Protein AF-A0AAW3ME75-F1 (afdb_monomer_lite)

Structure (mmCIF, N/CA/C/O backbone):
data_AF-A0AAW3ME75-F1
#
_entry.id   AF-A0AAW3ME75-F1
#
loop_
_atom_site.group_PDB
_atom_site.id
_atom_site.type_symbol
_atom_site.label_atom_id
_atom_site.label_alt_id
_atom_site.label_comp_id
_atom_site.label_asym_id
_atom_site.label_entity_id
_atom_site.label_seq_id
_atom_site.pdbx_PDB_ins_code
_atom_site.Cartn_x
_atom_site.Cartn_y
_atom_site.Cartn_z
_atom_site.occupancy
_atom_site.B_iso_or_equiv
_atom_site.auth_seq_id
_atom_site.auth_comp_id
_atom_site.auth_asym_id
_atom_site.auth_atom_id
_atom_site.pdbx_PDB_model_num
ATOM 1 N N . MET A 1 1 ? 38.071 -4.409 -40.290 1.00 49.59 1 MET A N 1
ATOM 2 C CA . MET A 1 1 ? 36.680 -4.533 -39.788 1.00 49.59 1 MET A CA 1
ATOM 3 C C . MET A 1 1 ? 36.555 -4.983 -38.313 1.00 49.59 1 MET A C 1
ATOM 5 O O . MET A 1 1 ? 35.448 -5.250 -37.882 1.00 49.59 1 MET A O 1
ATOM 9 N N . LYS A 1 2 ? 37.626 -5.008 -37.488 1.00 55.06 2 LYS A N 1
ATOM 10 C CA . LYS A 1 2 ? 37.558 -5.472 -36.075 1.00 55.06 2 LYS A CA 1
ATOM 11 C C . LYS A 1 2 ? 37.210 -4.392 -35.025 1.00 55.06 2 LYS A C 1
ATOM 13 O O . LYS A 1 2 ? 36.684 -4.727 -33.975 1.00 55.06 2 LYS A O 1
ATOM 18 N N . LYS A 1 3 ? 37.474 -3.102 -35.294 1.00 56.31 3 LYS A N 1
ATOM 19 C CA . LYS A 1 3 ? 37.280 -2.005 -34.313 1.00 56.31 3 LYS A CA 1
ATOM 20 C C . LYS A 1 3 ? 35.823 -1.546 -34.152 1.00 56.31 3 LYS A C 1
ATOM 22 O O . LYS A 1 3 ? 35.434 -1.143 -33.064 1.00 56.31 3 LYS A O 1
ATOM 27 N N . VAL A 1 4 ? 35.017 -1.634 -35.213 1.00 59.78 4 VAL A N 1
ATOM 28 C CA . VAL A 1 4 ? 33.620 -1.155 -35.201 1.00 59.78 4 VAL A CA 1
ATOM 29 C C . VAL A 1 4 ? 32.730 -2.057 -34.339 1.00 59.78 4 VAL A C 1
ATOM 31 O O . VAL A 1 4 ? 31.949 -1.550 -33.544 1.00 59.78 4 VAL A O 1
ATOM 34 N N . GLY A 1 5 ? 32.913 -3.382 -34.407 1.00 59.59 5 GLY A N 1
ATOM 35 C CA . GLY A 1 5 ? 32.139 -4.331 -33.594 1.00 59.59 5 GLY A CA 1
ATOM 36 C C . GLY A 1 5 ? 32.388 -4.202 -32.087 1.00 59.59 5 GLY A C 1
ATOM 37 O O . GLY A 1 5 ? 31.454 -4.332 -31.304 1.00 59.59 5 GLY A O 1
ATOM 38 N N . MET A 1 6 ? 33.619 -3.876 -31.675 1.00 68.31 6 MET A N 1
ATOM 39 C CA . MET A 1 6 ? 33.962 -3.712 -30.257 1.00 68.31 6 MET A CA 1
ATOM 40 C C . MET A 1 6 ? 33.345 -2.441 -29.656 1.00 68.31 6 MET A C 1
ATOM 42 O O . MET A 1 6 ? 32.818 -2.486 -28.551 1.00 68.31 6 MET A O 1
ATOM 46 N N . ASN A 1 7 ? 33.326 -1.335 -30.407 1.00 69.25 7 ASN A N 1
ATOM 47 C CA . ASN A 1 7 ? 32.697 -0.090 -29.954 1.00 69.25 7 ASN A CA 1
ATOM 48 C C . ASN A 1 7 ? 31.171 -0.218 -29.828 1.00 69.25 7 ASN A C 1
ATOM 50 O O . ASN A 1 7 ? 30.593 0.332 -28.895 1.00 69.25 7 ASN A O 1
ATOM 54 N N . VAL A 1 8 ? 30.524 -0.970 -30.727 1.00 76.12 8 VAL A N 1
ATOM 55 C CA . VAL A 1 8 ? 29.081 -1.252 -30.638 1.00 76.12 8 VAL A CA 1
ATOM 56 C C . VAL A 1 8 ? 28.774 -2.110 -29.411 1.00 76.12 8 VAL A C 1
ATOM 58 O O . VAL A 1 8 ? 27.859 -1.782 -28.666 1.00 76.12 8 VAL A O 1
ATOM 61 N N . LEU A 1 9 ? 29.576 -3.147 -29.142 1.00 76.62 9 LEU A N 1
ATOM 62 C CA . LEU A 1 9 ? 29.381 -4.017 -27.977 1.00 76.62 9 LEU A CA 1
ATOM 63 C C . LEU A 1 9 ? 29.504 -3.246 -26.651 1.00 76.62 9 LEU A C 1
ATOM 65 O O . LEU A 1 9 ? 28.686 -3.418 -25.749 1.00 76.62 9 LEU A O 1
ATOM 69 N N . VAL A 1 10 ? 30.502 -2.362 -26.550 1.00 78.50 10 VAL A N 1
ATOM 70 C CA . VAL A 1 10 ? 30.704 -1.500 -25.374 1.00 78.50 10 VAL A CA 1
ATOM 71 C C . VAL A 1 10 ? 29.550 -0.507 -25.221 1.00 78.50 10 VAL A C 1
ATOM 73 O O . VAL A 1 10 ? 29.042 -0.336 -24.115 1.00 78.50 10 VAL A O 1
ATOM 76 N N . ALA A 1 11 ? 29.079 0.098 -26.315 1.00 78.38 11 ALA A N 1
ATOM 77 C CA . ALA A 1 11 ? 27.925 0.993 -26.277 1.00 78.38 11 ALA A CA 1
ATOM 78 C C . ALA A 1 11 ? 26.646 0.262 -25.827 1.00 78.38 11 ALA A C 1
ATOM 80 O O . ALA A 1 11 ? 25.910 0.787 -24.995 1.00 78.38 11 ALA A O 1
ATOM 81 N N . SER A 1 12 ? 26.409 -0.964 -26.305 1.00 78.31 12 SER A N 1
ATOM 82 C CA . SER A 1 12 ? 25.275 -1.795 -25.884 1.00 78.31 12 SER A CA 1
ATOM 83 C C . SER A 1 12 ? 25.351 -2.200 -24.410 1.00 78.31 12 SER A C 1
ATOM 85 O O . SER A 1 12 ? 24.328 -2.189 -23.734 1.00 78.31 12 SER A O 1
ATOM 87 N N . LEU A 1 13 ? 26.544 -2.509 -23.889 1.00 79.88 13 LEU A N 1
ATOM 88 C CA . LEU A 1 13 ? 26.748 -2.812 -22.466 1.00 79.88 13 LEU A CA 1
ATOM 89 C C . LEU A 1 13 ? 26.504 -1.589 -21.575 1.00 79.88 13 LEU A C 1
ATOM 91 O O . LEU A 1 13 ? 25.863 -1.714 -20.535 1.00 79.88 13 LEU A O 1
ATOM 95 N N . LEU A 1 14 ? 26.964 -0.406 -21.992 1.00 77.94 14 LEU A N 1
ATOM 96 C CA . LEU A 1 14 ? 26.719 0.840 -21.262 1.00 77.94 14 LEU A CA 1
ATOM 97 C C . LEU A 1 14 ? 25.239 1.239 -21.294 1.00 77.94 14 LEU A C 1
ATOM 99 O O . LEU A 1 14 ? 24.695 1.633 -20.266 1.00 77.94 14 LEU A O 1
ATOM 103 N N . LEU A 1 15 ? 24.568 1.086 -22.439 1.00 76.38 15 LEU A N 1
ATOM 104 C CA . LEU A 1 15 ? 23.125 1.314 -22.568 1.00 76.38 15 LEU A CA 1
ATOM 105 C C . LEU A 1 15 ? 22.316 0.305 -21.745 1.00 76.38 15 LEU A C 1
ATOM 107 O O . LEU A 1 15 ? 21.396 0.702 -21.038 1.00 76.38 15 LEU A O 1
ATOM 111 N N . GLY A 1 16 ? 22.682 -0.978 -21.779 1.00 71.31 16 GLY A N 1
ATOM 112 C CA . GLY A 1 16 ? 22.050 -2.017 -20.966 1.00 71.31 16 GLY A CA 1
ATOM 113 C C . GLY A 1 16 ? 22.227 -1.770 -19.467 1.00 71.31 16 GLY A C 1
ATOM 114 O O . GLY A 1 16 ? 21.257 -1.839 -18.717 1.00 71.31 16 GLY A O 1
ATOM 115 N N . GLY A 1 17 ? 23.438 -1.402 -19.035 1.00 68.19 17 GLY A N 1
ATOM 116 C CA . GLY A 1 17 ? 23.725 -1.039 -17.647 1.00 68.19 17 GLY A CA 1
ATOM 117 C C . GLY A 1 17 ? 22.978 0.216 -17.189 1.00 68.19 17 GLY A C 1
ATOM 118 O O . GLY A 1 17 ? 22.467 0.246 -16.073 1.00 68.19 17 GLY A O 1
ATOM 119 N N . LEU A 1 18 ? 22.849 1.226 -18.055 1.00 68.75 18 LEU A N 1
ATOM 120 C CA . LEU A 1 18 ? 22.084 2.440 -17.764 1.00 68.75 18 LEU A CA 1
ATOM 121 C C . LEU A 1 18 ? 20.581 2.152 -17.639 1.00 68.75 18 LEU A C 1
ATOM 123 O O . LEU A 1 18 ? 19.947 2.640 -16.709 1.00 68.75 18 LEU A O 1
ATOM 127 N N . LEU A 1 19 ? 20.014 1.339 -18.536 1.00 62.38 19 LEU A N 1
ATOM 128 C CA . LEU A 1 19 ? 18.605 0.938 -18.474 1.00 62.38 19 LEU A CA 1
ATOM 129 C C . LEU A 1 19 ? 18.311 0.101 -17.222 1.00 62.38 19 LEU A C 1
ATOM 131 O O . LEU A 1 19 ? 17.320 0.354 -16.542 1.00 62.38 19 LEU A O 1
ATOM 135 N N . PHE A 1 20 ? 19.208 -0.822 -16.864 1.00 60.72 20 PHE A N 1
ATOM 136 C CA . PHE A 1 20 ? 19.094 -1.608 -15.633 1.00 60.72 20 PHE A CA 1
ATOM 137 C C . PHE A 1 20 ? 19.212 -0.726 -14.380 1.00 60.72 20 PHE A C 1
ATOM 139 O O . PHE A 1 20 ? 18.463 -0.894 -13.423 1.00 60.72 20 PHE A O 1
ATOM 146 N N . TYR A 1 21 ? 20.106 0.267 -14.391 1.00 60.59 21 TYR A N 1
ATOM 147 C C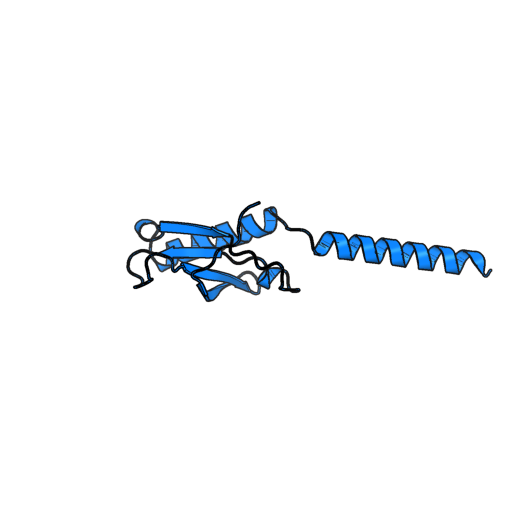A . TYR A 1 21 ? 20.256 1.224 -13.291 1.00 60.59 21 TYR A CA 1
ATOM 148 C C . TYR A 1 21 ? 19.017 2.117 -13.105 1.00 60.59 21 TYR A C 1
ATOM 150 O O . TYR A 1 21 ? 18.659 2.451 -11.974 1.00 60.59 21 TYR A O 1
ATOM 158 N N . LEU A 1 22 ? 18.347 2.497 -14.195 1.00 57.72 22 LEU A N 1
ATOM 159 C CA . LEU A 1 22 ? 17.126 3.304 -14.139 1.00 57.72 22 LEU A CA 1
ATOM 160 C C . LEU A 1 22 ? 15.916 2.510 -13.621 1.00 57.72 22 LEU A C 1
ATOM 162 O O . LEU A 1 22 ? 15.102 3.084 -12.903 1.00 57.72 22 LEU A O 1
ATOM 166 N N . ASP A 1 23 ? 15.826 1.208 -13.904 1.00 56.69 23 ASP A N 1
ATOM 167 C CA . ASP A 1 23 ? 14.711 0.350 -13.461 1.00 56.69 23 ASP A CA 1
ATOM 168 C C . ASP A 1 23 ? 14.716 0.070 -11.940 1.00 56.69 23 ASP A C 1
ATOM 170 O O . ASP A 1 23 ? 13.684 -0.176 -11.307 1.00 56.69 23 ASP A O 1
ATOM 174 N N . VAL A 1 24 ? 15.885 0.167 -11.300 1.00 63.34 24 VAL A N 1
ATOM 175 C CA . VAL A 1 24 ? 16.035 -0.065 -9.852 1.00 63.34 24 VAL A CA 1
ATOM 176 C C . VAL A 1 24 ? 15.685 1.178 -9.024 1.00 63.34 24 VAL A C 1
ATOM 178 O O . VAL A 1 24 ? 15.461 1.064 -7.818 1.00 63.34 24 VAL A O 1
ATOM 181 N N . ARG A 1 25 ? 15.562 2.364 -9.635 1.00 74.69 25 ARG A N 1
ATOM 182 C CA . ARG A 1 25 ? 15.215 3.575 -8.881 1.00 74.69 25 ARG A CA 1
ATOM 183 C C . ARG A 1 25 ? 13.794 3.522 -8.325 1.00 74.69 25 ARG A C 1
ATOM 185 O O . ARG A 1 25 ? 12.875 2.969 -8.927 1.00 74.69 25 ARG A O 1
ATOM 192 N N . TYR A 1 26 ? 13.648 4.123 -7.150 1.00 82.94 26 TYR A N 1
ATOM 193 C CA . TYR A 1 26 ? 12.354 4.394 -6.549 1.00 82.94 26 TYR A CA 1
ATOM 194 C C . TYR A 1 26 ? 11.534 5.306 -7.476 1.00 82.94 26 TYR A C 1
ATOM 196 O O . TYR A 1 26 ? 12.018 6.335 -7.949 1.00 82.94 26 TYR A O 1
ATOM 204 N N . ASP A 1 27 ? 10.309 4.886 -7.760 1.00 90.31 27 ASP A N 1
ATOM 205 C CA . ASP A 1 27 ? 9.366 5.475 -8.699 1.00 90.31 27 ASP A CA 1
ATOM 206 C C . ASP A 1 27 ? 8.182 6.023 -7.902 1.00 90.31 27 ASP A C 1
ATOM 208 O O . ASP A 1 27 ? 7.215 5.321 -7.599 1.00 90.31 27 ASP A O 1
ATOM 212 N N . GLU A 1 28 ? 8.279 7.304 -7.555 1.00 90.25 28 GLU A N 1
ATOM 213 C CA . GLU A 1 28 ? 7.253 8.036 -6.807 1.00 90.25 28 GLU A CA 1
ATOM 214 C C . GLU A 1 28 ? 5.882 7.991 -7.480 1.00 90.25 28 GLU A C 1
ATOM 216 O O . GLU A 1 28 ? 4.861 7.913 -6.798 1.00 90.25 28 GLU A O 1
ATOM 221 N N . ARG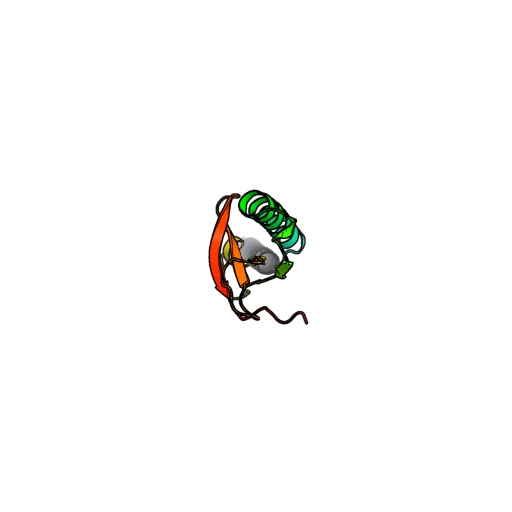 A 1 29 ? 5.838 8.020 -8.819 1.00 91.50 29 ARG A N 1
ATOM 222 C CA . ARG A 1 29 ? 4.570 8.005 -9.560 1.00 91.50 29 ARG A CA 1
ATOM 223 C C . ARG A 1 29 ? 3.894 6.653 -9.430 1.00 91.50 29 ARG A C 1
ATOM 225 O O . ARG A 1 29 ? 2.676 6.587 -9.276 1.00 91.50 29 ARG A O 1
ATOM 232 N N . PHE A 1 30 ? 4.679 5.582 -9.481 1.00 92.94 30 PHE A N 1
ATOM 233 C CA . PHE A 1 30 ? 4.151 4.245 -9.274 1.00 92.94 30 PHE A CA 1
ATOM 234 C C . PHE A 1 30 ? 3.715 4.028 -7.820 1.00 92.94 30 PHE A C 1
ATOM 236 O O . PHE A 1 30 ? 2.634 3.485 -7.610 1.00 92.94 30 PHE A O 1
ATOM 243 N N . GLU A 1 31 ? 4.460 4.520 -6.820 1.00 94.19 31 GLU A N 1
ATOM 244 C CA . GLU A 1 31 ? 3.991 4.474 -5.424 1.00 94.19 31 GLU A CA 1
ATOM 245 C C . GLU A 1 31 ? 2.656 5.208 -5.255 1.00 94.19 31 GLU A C 1
ATOM 247 O O . GLU A 1 31 ? 1.722 4.652 -4.678 1.00 94.19 31 GLU A O 1
ATOM 252 N N . GLN A 1 32 ? 2.535 6.425 -5.792 1.00 95.12 32 GLN A N 1
ATOM 253 C CA . GLN A 1 32 ? 1.286 7.190 -5.748 1.00 95.12 32 GLN A CA 1
ATOM 254 C C . GLN A 1 32 ? 0.138 6.423 -6.407 1.00 95.12 32 GLN A C 1
ATOM 256 O O . GLN A 1 32 ? -0.946 6.330 -5.835 1.00 95.12 32 GLN A O 1
ATOM 261 N N . HIS A 1 33 ? 0.386 5.811 -7.566 1.00 96.00 33 HIS A N 1
ATOM 262 C CA . HIS A 1 33 ? -0.603 4.987 -8.252 1.00 96.00 33 HIS A CA 1
ATOM 263 C C . HIS A 1 33 ? -1.080 3.804 -7.392 1.00 96.00 33 HIS A C 1
ATOM 265 O O . HIS A 1 33 ? -2.288 3.597 -7.240 1.00 96.00 33 HIS A O 1
ATOM 271 N N . VAL A 1 34 ? -0.148 3.053 -6.794 1.00 96.50 34 VAL A N 1
ATOM 272 C CA . VAL A 1 34 ? -0.465 1.949 -5.873 1.00 96.50 34 VAL A CA 1
ATOM 273 C C . VAL A 1 34 ? -1.246 2.478 -4.669 1.00 96.50 34 VAL A C 1
ATOM 275 O O . VAL A 1 34 ? -2.276 1.906 -4.318 1.00 96.50 34 VAL A O 1
ATOM 278 N N . SER A 1 35 ? -0.808 3.589 -4.071 1.00 96.56 35 SER A N 1
ATOM 279 C CA . SER A 1 35 ? -1.456 4.211 -2.913 1.00 96.56 35 SER A CA 1
ATOM 280 C C . SER A 1 35 ? -2.905 4.591 -3.204 1.00 96.56 35 SER A C 1
ATOM 282 O O . SER A 1 35 ? -3.786 4.185 -2.454 1.00 96.56 35 SER A O 1
ATOM 284 N N . THR A 1 36 ? -3.183 5.282 -4.314 1.00 96.75 36 THR A N 1
ATOM 285 C CA . THR A 1 36 ? -4.551 5.673 -4.699 1.00 96.75 36 THR A CA 1
ATOM 286 C C . THR A 1 36 ? -5.449 4.461 -4.941 1.00 96.75 36 THR A C 1
ATOM 288 O O . THR A 1 36 ? -6.616 4.451 -4.538 1.00 96.75 36 THR A O 1
ATOM 291 N N . LYS A 1 37 ? -4.925 3.406 -5.579 1.00 97.69 37 LYS A N 1
ATOM 292 C CA . LYS A 1 37 ? -5.692 2.172 -5.792 1.00 97.69 37 LYS A CA 1
ATOM 293 C C . LYS A 1 37 ? -5.996 1.447 -4.489 1.00 97.69 37 LYS A C 1
ATOM 295 O O . LYS A 1 37 ? -7.125 0.992 -4.302 1.00 97.69 37 LYS A O 1
ATOM 300 N N . VAL A 1 38 ? -5.009 1.342 -3.602 1.00 97.44 38 VAL A N 1
ATOM 301 C CA . VAL A 1 38 ? -5.179 0.727 -2.284 1.00 97.44 38 VAL A CA 1
ATOM 302 C C . VAL A 1 38 ? -6.184 1.520 -1.462 1.00 97.44 38 VAL A C 1
ATOM 304 O O . VAL A 1 38 ? -7.114 0.909 -0.952 1.00 97.44 38 VAL A O 1
ATOM 307 N N . GLU A 1 39 ? -6.053 2.845 -1.395 1.00 96.94 39 GLU A N 1
ATOM 308 C CA . GLU A 1 39 ? -6.989 3.752 -0.719 1.00 96.94 39 GLU A CA 1
ATOM 309 C C . GLU A 1 39 ? -8.426 3.521 -1.195 1.00 96.94 39 GLU A C 1
ATOM 311 O O . GLU A 1 39 ? -9.276 3.104 -0.410 1.00 96.94 39 GLU A O 1
ATOM 316 N N . THR A 1 40 ? -8.663 3.636 -2.505 1.00 97.06 40 THR A N 1
ATOM 317 C CA . THR A 1 40 ? -9.983 3.397 -3.110 1.00 97.06 40 THR A CA 1
ATOM 318 C C . THR A 1 40 ? -10.533 2.013 -2.748 1.00 97.06 40 THR A C 1
ATOM 320 O O . THR A 1 40 ? -11.719 1.851 -2.446 1.00 97.06 40 THR A O 1
ATOM 323 N N . TYR A 1 41 ? -9.680 0.984 -2.772 1.00 97.12 41 TYR A N 1
ATOM 324 C CA . TYR A 1 41 ? -10.069 -0.380 -2.427 1.00 97.12 41 TYR A CA 1
ATOM 325 C C . TYR A 1 41 ? -10.455 -0.520 -0.948 1.00 97.12 41 TYR A C 1
ATOM 327 O O . TYR A 1 41 ? -11.504 -1.097 -0.648 1.00 97.12 41 TYR A O 1
ATOM 335 N N . VAL A 1 42 ? -9.643 -0.003 -0.020 1.00 96.12 42 VAL A N 1
ATOM 336 C CA . VAL A 1 42 ? -9.896 -0.144 1.423 1.00 96.12 42 VAL A CA 1
ATOM 337 C C . VAL A 1 42 ? -11.073 0.710 1.878 1.00 96.12 42 VAL A C 1
ATOM 339 O O . VAL A 1 42 ? -11.861 0.252 2.705 1.00 96.12 42 VAL A O 1
ATOM 342 N N . GLU A 1 43 ? -11.265 1.892 1.296 1.00 96.19 43 GLU A N 1
ATOM 343 C CA . GLU A 1 43 ? -12.445 2.719 1.541 1.00 96.19 43 GLU A CA 1
ATOM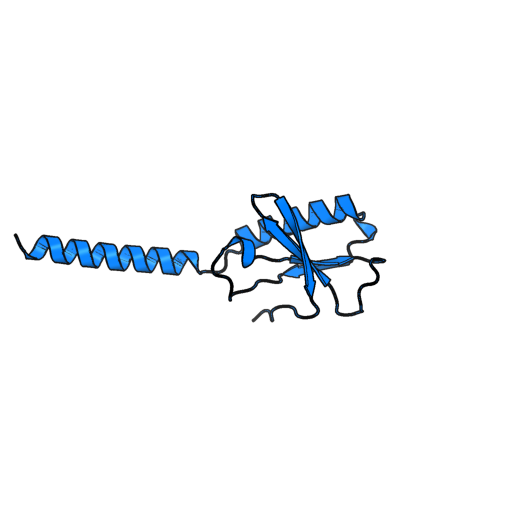 344 C C . GLU A 1 43 ? -13.717 2.023 1.062 1.00 96.19 43 GLU A C 1
ATOM 346 O O . GLU A 1 43 ? -14.711 1.987 1.786 1.00 96.19 43 GLU A O 1
ATOM 351 N N . LYS A 1 44 ? -13.679 1.388 -0.116 1.00 96.50 44 LYS A N 1
ATOM 352 C CA . LYS A 1 44 ? -14.805 0.593 -0.618 1.00 96.50 44 LYS A CA 1
ATOM 353 C C . LYS A 1 44 ? -15.075 -0.645 0.244 1.00 96.50 44 LYS A C 1
ATOM 355 O O . LYS A 1 44 ? -16.233 -1.005 0.437 1.00 96.50 44 LYS A O 1
ATOM 360 N N . LYS A 1 45 ? -14.027 -1.312 0.743 1.00 95.31 45 LYS A N 1
ATOM 361 C CA . LYS A 1 45 ? -14.132 -2.556 1.528 1.00 95.31 45 LYS A CA 1
ATOM 362 C C . LYS A 1 45 ? -14.592 -2.314 2.967 1.00 95.31 45 LYS A C 1
ATOM 364 O O . LYS A 1 45 ? -15.412 -3.073 3.476 1.00 95.31 45 LYS A O 1
ATOM 369 N N . TYR A 1 46 ? -14.060 -1.289 3.628 1.00 93.50 46 TYR A N 1
ATOM 370 C CA . TYR A 1 46 ? -14.252 -1.057 5.065 1.00 93.50 46 TYR A CA 1
ATOM 371 C C . TYR A 1 46 ? -15.062 0.204 5.389 1.00 93.50 46 TYR A C 1
ATOM 373 O O . TYR A 1 46 ? -15.556 0.337 6.510 1.00 93.50 46 TYR A O 1
ATOM 381 N N . GLY A 1 47 ? -15.220 1.113 4.429 1.00 92.44 47 GLY A N 1
ATOM 382 C CA . GLY A 1 47 ? -15.778 2.446 4.623 1.00 92.44 47 GLY A CA 1
ATOM 383 C C . GLY A 1 47 ? -14.693 3.474 4.979 1.00 92.44 47 GLY A C 1
ATOM 384 O O . GLY A 1 47 ? -13.817 3.177 5.800 1.00 92.44 47 GLY A O 1
ATOM 385 N N . PRO A 1 48 ? -14.763 4.704 4.439 1.00 89.25 48 PRO A N 1
ATOM 386 C CA . PRO A 1 48 ? -13.716 5.718 4.605 1.00 89.25 48 PRO A CA 1
ATOM 387 C C . PRO A 1 48 ? -13.481 6.092 6.074 1.00 89.25 48 PRO A C 1
ATOM 389 O O . PRO A 1 48 ? -12.346 6.218 6.516 1.00 89.25 48 PRO A O 1
ATOM 392 N N . ALA A 1 49 ? -14.540 6.130 6.892 1.00 86.44 49 ALA A N 1
ATOM 393 C CA . ALA A 1 49 ? -14.444 6.429 8.325 1.00 86.44 49 ALA A CA 1
ATOM 394 C C . ALA A 1 49 ? -13.634 5.397 9.140 1.00 86.44 49 ALA A C 1
ATOM 396 O O . ALA A 1 49 ? -13.311 5.644 10.307 1.00 86.44 49 ALA A O 1
ATOM 397 N N . ARG A 1 50 ? -13.348 4.217 8.570 1.00 90.31 50 ARG A N 1
ATOM 398 C CA . ARG A 1 50 ? -12.556 3.170 9.227 1.00 90.31 50 ARG A CA 1
ATOM 399 C C . ARG A 1 50 ? -11.088 3.192 8.829 1.00 90.31 50 ARG A C 1
ATOM 401 O O . ARG A 1 50 ? -10.289 2.605 9.555 1.00 90.31 50 ARG A O 1
ATOM 408 N N . VAL A 1 51 ? -10.722 3.847 7.734 1.00 91.56 51 VAL A N 1
ATOM 409 C CA . VAL A 1 51 ? -9.327 3.969 7.305 1.00 91.56 51 VAL A CA 1
ATOM 410 C C . VAL A 1 51 ? -8.661 5.043 8.168 1.00 91.56 51 VAL A C 1
ATOM 412 O O . VAL A 1 51 ? -9.099 6.186 8.206 1.00 91.56 51 VAL A O 1
ATOM 415 N N . VAL A 1 52 ? -7.651 4.654 8.945 1.00 91.56 52 VAL A N 1
ATOM 416 C CA . VAL A 1 52 ? -6.981 5.534 9.919 1.00 91.56 52 VAL A CA 1
ATOM 417 C C . VAL A 1 52 ? -5.734 6.166 9.318 1.00 91.56 52 VAL A C 1
ATOM 419 O O . VAL A 1 52 ? -5.493 7.352 9.520 1.00 91.56 52 VAL A O 1
ATOM 422 N N . SER A 1 53 ? -4.924 5.375 8.615 1.00 92.50 53 SER A N 1
ATOM 423 C CA . SER A 1 53 ? -3.729 5.868 7.936 1.00 92.50 53 SER A CA 1
ATOM 424 C C . SER A 1 53 ? -3.279 4.923 6.827 1.00 92.50 53 SER A C 1
ATOM 426 O O . SER A 1 53 ? -3.551 3.720 6.870 1.00 92.50 53 SER A O 1
ATOM 428 N N . LEU A 1 54 ? -2.571 5.490 5.849 1.00 94.50 54 LEU A N 1
ATOM 429 C CA . LEU A 1 54 ? -1.838 4.775 4.813 1.00 94.50 54 LEU A CA 1
ATOM 430 C C . LEU A 1 54 ? -0.368 5.197 4.879 1.00 94.50 54 LEU A C 1
ATOM 432 O O . LEU A 1 54 ? -0.059 6.382 5.011 1.00 94.50 54 LEU A O 1
ATOM 436 N N . HIS A 1 55 ? 0.537 4.232 4.779 1.00 95.25 55 HIS A N 1
ATOM 437 C CA . HIS A 1 55 ? 1.976 4.455 4.766 1.00 95.25 55 HIS A CA 1
ATOM 438 C C . HIS A 1 55 ? 2.630 3.638 3.658 1.00 95.25 55 HIS A C 1
ATOM 440 O O . HIS A 1 55 ? 2.196 2.525 3.359 1.00 95.25 55 HIS A O 1
ATOM 446 N N . SER A 1 56 ? 3.713 4.165 3.087 1.00 93.75 56 SER A N 1
ATOM 447 C CA . SER A 1 56 ? 4.586 3.355 2.239 1.00 93.75 56 SER A CA 1
ATOM 448 C C . SER A 1 56 ? 5.166 2.208 3.058 1.00 93.75 56 SER A C 1
ATOM 450 O O . SER A 1 56 ? 5.637 2.402 4.180 1.00 93.75 56 SER A O 1
ATOM 452 N N . ALA A 1 57 ? 5.129 1.018 2.478 1.00 95.00 57 ALA A N 1
ATOM 453 C CA . ALA A 1 57 ? 5.824 -0.168 2.949 1.00 95.00 57 ALA A CA 1
ATOM 454 C C . ALA A 1 57 ? 6.771 -0.683 1.854 1.00 95.00 57 ALA A C 1
ATOM 456 O O . ALA A 1 57 ? 6.870 -1.890 1.628 1.00 95.00 57 ALA A O 1
ATOM 457 N N . TYR A 1 58 ? 7.428 0.253 1.155 1.00 92.56 58 TYR A N 1
ATOM 458 C CA . TYR A 1 58 ? 8.399 -0.038 0.108 1.00 92.56 58 TYR A CA 1
ATOM 459 C C . TYR A 1 58 ? 9.474 -1.029 0.585 1.00 92.56 58 TYR A C 1
ATOM 461 O O . TYR A 1 58 ? 10.089 -0.843 1.636 1.00 92.56 58 TYR A O 1
ATOM 469 N N . ASP A 1 59 ? 9.684 -2.084 -0.199 1.00 91.31 59 ASP A N 1
ATOM 470 C CA . ASP A 1 59 ? 10.605 -3.189 0.077 1.00 91.31 59 ASP A CA 1
ATOM 471 C C . ASP A 1 59 ? 11.683 -3.229 -1.012 1.00 91.31 59 ASP A C 1
ATOM 473 O O . ASP A 1 59 ? 11.500 -3.844 -2.061 1.00 91.31 59 ASP A O 1
ATOM 477 N N . ASP A 1 60 ? 12.807 -2.552 -0.769 1.00 88.06 60 ASP A N 1
ATOM 478 C CA . ASP A 1 60 ? 13.927 -2.409 -1.709 1.00 88.06 60 ASP A CA 1
ATOM 479 C C . ASP A 1 60 ? 14.643 -3.730 -2.039 1.00 88.06 60 ASP A C 1
ATOM 481 O O . ASP A 1 60 ? 15.402 -3.799 -3.006 1.00 88.06 60 ASP A O 1
ATOM 485 N N . LYS A 1 61 ? 14.373 -4.793 -1.273 1.00 88.50 61 LYS A N 1
ATOM 486 C CA . LYS A 1 61 ? 14.969 -6.122 -1.454 1.00 88.50 61 LYS A CA 1
ATOM 487 C C . LYS A 1 61 ? 14.274 -6.954 -2.528 1.00 88.50 61 LYS A C 1
ATOM 489 O O . LYS A 1 61 ? 14.808 -7.991 -2.922 1.00 88.50 61 LYS A O 1
ATOM 494 N N . GLN A 1 62 ? 13.084 -6.556 -2.983 1.00 88.69 62 GLN A N 1
ATOM 495 C CA . GLN A 1 62 ? 12.365 -7.272 -4.039 1.00 88.69 62 GLN A CA 1
ATOM 496 C C . GLN A 1 62 ? 12.883 -6.855 -5.417 1.00 88.69 62 GLN A C 1
ATOM 498 O O . GLN A 1 62 ? 13.026 -5.672 -5.707 1.00 88.69 62 GLN A O 1
ATOM 503 N N . SER A 1 63 ? 13.122 -7.826 -6.300 1.00 84.88 63 SER A N 1
ATOM 504 C CA . SER A 1 63 ? 13.485 -7.546 -7.696 1.00 84.88 63 SER A CA 1
ATOM 505 C C . SER A 1 63 ? 12.286 -7.065 -8.515 1.00 84.88 63 SER A C 1
ATOM 507 O O . SER A 1 63 ? 12.390 -6.144 -9.321 1.00 84.88 63 SER A O 1
ATOM 509 N N . ASP A 1 64 ? 11.131 -7.682 -8.286 1.00 89.62 64 ASP A N 1
ATOM 510 C CA . ASP A 1 64 ? 9.882 -7.376 -8.971 1.00 89.62 64 ASP A CA 1
ATOM 511 C C . ASP A 1 64 ? 9.324 -6.023 -8.513 1.00 89.62 64 ASP A C 1
ATOM 513 O O . ASP A 1 64 ? 9.128 -5.792 -7.316 1.00 89.62 64 ASP A O 1
ATOM 517 N N . LYS A 1 65 ? 9.049 -5.135 -9.477 1.00 89.31 65 LYS A N 1
ATOM 518 C CA . LYS A 1 65 ? 8.520 -3.794 -9.214 1.00 89.31 65 LYS A CA 1
ATOM 519 C C . LYS A 1 65 ? 7.237 -3.857 -8.384 1.00 89.31 65 LYS A C 1
ATOM 521 O O . LYS A 1 65 ? 7.198 -3.251 -7.324 1.00 89.31 65 LYS A O 1
ATOM 526 N N . GLU A 1 66 ? 6.225 -4.622 -8.776 1.00 92.00 66 GLU A N 1
ATOM 527 C CA . GLU A 1 66 ? 4.957 -4.703 -8.035 1.00 92.00 66 GLU A CA 1
ATOM 528 C C . GLU A 1 66 ? 5.128 -5.256 -6.613 1.00 92.00 66 GLU A C 1
ATOM 530 O O . GLU A 1 66 ? 4.381 -4.891 -5.704 1.00 92.00 66 GLU A O 1
ATOM 535 N N . LYS A 1 67 ? 6.127 -6.117 -6.387 1.00 93.12 67 LYS A N 1
ATOM 536 C CA . LYS A 1 67 ? 6.453 -6.605 -5.038 1.00 93.12 67 LYS A CA 1
ATOM 537 C C . LYS A 1 67 ? 7.181 -5.570 -4.183 1.00 93.12 67 LYS A C 1
ATOM 539 O O . LYS A 1 67 ? 7.045 -5.645 -2.963 1.00 93.12 67 LYS A O 1
ATOM 544 N N . ARG A 1 68 ? 7.922 -4.628 -4.779 1.00 93.12 68 ARG A N 1
ATOM 545 C CA . ARG A 1 68 ? 8.592 -3.537 -4.050 1.00 93.12 68 ARG A CA 1
A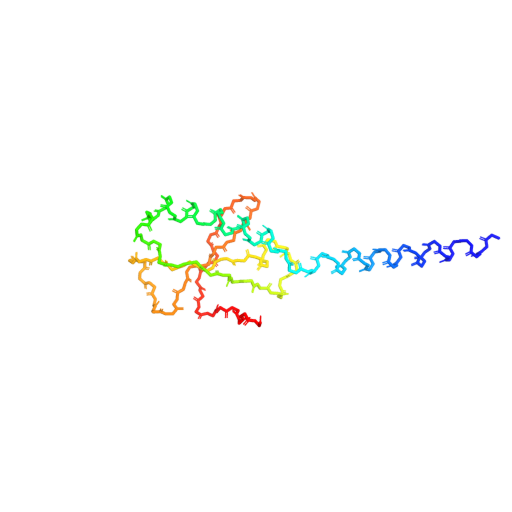TOM 546 C C . ARG A 1 68 ? 7.590 -2.549 -3.461 1.00 93.12 68 ARG A C 1
ATOM 548 O O . ARG A 1 68 ? 7.715 -2.187 -2.297 1.00 93.12 68 ARG A O 1
ATOM 555 N N . TYR A 1 69 ? 6.592 -2.120 -4.233 1.00 94.75 69 TYR A N 1
ATOM 556 C CA . TYR A 1 69 ? 5.660 -1.063 -3.817 1.00 94.75 69 TYR A CA 1
ATOM 557 C C . TYR A 1 69 ? 4.461 -1.640 -3.066 1.00 94.75 69 TYR A C 1
ATOM 559 O O . TYR A 1 69 ? 3.439 -1.995 -3.655 1.00 94.75 69 TYR A O 1
ATOM 567 N N . LYS A 1 70 ? 4.595 -1.720 -1.742 1.00 96.25 70 LYS A N 1
ATOM 568 C CA . LYS A 1 70 ? 3.516 -2.109 -0.828 1.00 96.25 70 LYS A CA 1
ATOM 569 C C . LYS A 1 70 ? 3.023 -0.891 -0.055 1.00 96.25 70 LYS A C 1
ATOM 571 O O . LYS A 1 70 ? 3.783 0.040 0.203 1.00 96.25 70 LYS A O 1
ATOM 576 N N . ILE A 1 71 ? 1.767 -0.934 0.364 1.00 97.50 71 ILE A N 1
ATOM 577 C CA . ILE A 1 71 ? 1.118 0.092 1.176 1.00 97.50 71 ILE A CA 1
ATOM 578 C C . ILE A 1 71 ? 0.627 -0.562 2.462 1.00 97.50 71 ILE A C 1
ATOM 580 O O . ILE A 1 71 ? -0.131 -1.532 2.433 1.00 97.50 71 ILE A O 1
ATOM 584 N N . ALA A 1 72 ? 1.078 -0.032 3.592 1.00 97.12 72 ALA A N 1
ATOM 585 C CA . ALA A 1 72 ? 0.611 -0.398 4.916 1.00 97.12 72 ALA A CA 1
ATOM 586 C C . ALA A 1 72 ? -0.609 0.452 5.278 1.00 97.12 72 ALA A C 1
ATOM 588 O O . ALA A 1 72 ? -0.542 1.679 5.288 1.00 97.12 72 ALA A O 1
ATOM 589 N N . VAL A 1 73 ? -1.724 -0.198 5.592 1.00 96.81 73 VAL A N 1
ATOM 590 C CA . VAL A 1 73 ? -3.001 0.446 5.893 1.00 96.81 73 VAL A CA 1
ATOM 591 C C . VAL A 1 73 ? -3.429 0.094 7.304 1.00 96.81 73 VAL A C 1
ATOM 593 O O . VAL A 1 73 ? -3.481 -1.074 7.692 1.00 96.81 73 VAL A O 1
ATOM 596 N N . LYS A 1 74 ? -3.798 1.115 8.072 1.00 95.44 74 LYS A N 1
ATOM 597 C CA . LYS A 1 74 ? -4.400 0.936 9.387 1.00 95.44 74 LYS A CA 1
ATOM 598 C C . LYS A 1 74 ? -5.905 1.100 9.302 1.00 95.44 74 LYS A C 1
ATOM 600 O O . LYS A 1 74 ? -6.390 2.156 8.903 1.00 95.44 74 LYS A O 1
ATOM 605 N N . VAL A 1 75 ? -6.643 0.077 9.724 1.00 93.75 75 VAL A N 1
ATOM 606 C CA . VAL A 1 75 ? -8.110 0.075 9.700 1.00 93.75 75 VAL A CA 1
ATOM 607 C C . VAL A 1 75 ? -8.662 -0.126 11.108 1.00 93.75 75 VAL A C 1
ATOM 609 O O . VAL A 1 75 ? -8.309 -1.071 11.817 1.00 93.75 75 VAL A O 1
ATOM 612 N N . ARG A 1 76 ? -9.558 0.766 11.530 1.00 91.19 76 ARG A N 1
ATOM 613 C CA . ARG A 1 76 ? -10.239 0.693 12.824 1.00 91.19 76 ARG A CA 1
ATOM 614 C C . ARG A 1 76 ? -11.185 -0.509 12.859 1.00 91.19 76 ARG A C 1
ATOM 616 O O . ARG A 1 76 ? -11.994 -0.699 11.954 1.00 91.19 76 ARG A O 1
ATOM 623 N N . GLY A 1 77 ? -11.130 -1.279 13.946 1.00 87.31 77 GLY A N 1
ATOM 624 C CA . GLY A 1 77 ? -12.035 -2.412 14.171 1.00 87.31 77 GLY A CA 1
ATOM 625 C C . GLY A 1 77 ? -11.641 -3.704 13.447 1.00 87.31 77 GLY A C 1
ATOM 626 O O . GLY A 1 77 ? -12.458 -4.612 13.372 1.00 87.31 77 GLY A O 1
ATOM 627 N N . GLN A 1 78 ? -10.413 -3.803 12.923 1.00 88.62 78 GLN A N 1
ATOM 628 C CA . GLN A 1 78 ? -9.863 -5.042 12.344 1.00 88.62 78 GLN A CA 1
ATOM 629 C C . GLN A 1 78 ? -9.078 -5.905 13.350 1.00 88.62 78 GLN A C 1
ATOM 631 O O . GLN A 1 78 ? -8.447 -6.872 12.953 1.00 88.62 78 GLN A O 1
ATOM 636 N N . GLY A 1 79 ? -9.091 -5.570 14.646 1.00 87.44 79 GLY A N 1
ATOM 637 C CA . GLY A 1 79 ? -8.366 -6.343 15.666 1.00 87.44 79 GLY A CA 1
ATOM 638 C C . GLY A 1 79 ? -6.836 -6.237 15.592 1.00 87.44 79 GLY A C 1
ATOM 639 O O . GLY A 1 79 ? -6.153 -6.988 16.276 1.00 87.44 79 GLY A O 1
ATOM 640 N N . LEU A 1 80 ? -6.311 -5.302 14.794 1.00 88.06 80 LEU A N 1
ATOM 641 C CA . LEU A 1 80 ? -4.878 -5.029 14.672 1.00 88.06 80 LEU A CA 1
ATOM 642 C C . LEU A 1 80 ? -4.311 -4.476 15.983 1.00 88.06 80 LEU A C 1
ATOM 644 O O . LEU A 1 80 ? -4.947 -3.647 16.648 1.00 88.06 80 LEU A O 1
ATOM 648 N N . GLN A 1 81 ? -3.086 -4.878 16.320 1.00 89.50 81 GLN A N 1
ATOM 649 C CA . GLN A 1 81 ? -2.355 -4.278 17.438 1.00 89.50 81 GLN A CA 1
ATOM 650 C C . GLN A 1 81 ? -2.017 -2.800 17.167 1.00 89.50 81 GLN A C 1
ATOM 652 O O . GLN A 1 81 ? -2.094 -2.306 16.040 1.00 89.50 81 GLN A O 1
ATOM 657 N N . LYS A 1 82 ? -1.616 -2.055 18.210 1.00 84.06 82 LYS A N 1
ATOM 658 C CA . LYS A 1 82 ? -1.373 -0.602 18.114 1.00 84.06 82 LYS A CA 1
ATOM 659 C C . LYS A 1 82 ? -0.362 -0.229 17.022 1.00 84.06 82 LYS A C 1
ATOM 661 O O . LYS A 1 82 ? -0.510 0.842 16.442 1.00 84.06 82 LYS A O 1
ATOM 666 N N . GLU A 1 83 ? 0.613 -1.077 16.728 1.00 88.19 83 GLU A N 1
ATOM 667 C CA . GLU A 1 83 ? 1.659 -0.823 15.726 1.00 88.19 83 GLU A CA 1
ATOM 668 C C . GLU A 1 83 ? 1.510 -1.685 14.470 1.00 88.19 83 GLU A C 1
ATOM 670 O O . GLU A 1 83 ? 2.387 -1.678 13.617 1.00 88.19 83 GLU A O 1
ATOM 675 N N . GLU A 1 84 ? 0.402 -2.414 14.336 1.00 94.00 84 GLU A N 1
ATOM 676 C CA . GLU A 1 84 ? 0.177 -3.335 13.229 1.00 94.00 84 GLU A CA 1
ATOM 677 C C . GLU A 1 84 ? -0.655 -2.694 12.110 1.00 94.00 84 GLU A C 1
ATOM 679 O O . GLU A 1 84 ? -1.601 -1.933 12.347 1.00 94.00 84 GLU A O 1
ATOM 684 N N . TYR A 1 85 ? -0.295 -3.033 10.877 1.00 96.56 85 TYR A N 1
ATOM 685 C CA . TYR A 1 85 ? -0.908 -2.563 9.642 1.00 96.56 85 TYR A CA 1
ATOM 686 C C . TYR A 1 85 ? -1.214 -3.750 8.732 1.00 96.56 85 TYR A C 1
ATOM 688 O O . TYR A 1 85 ? -0.444 -4.706 8.687 1.00 96.56 85 TYR A O 1
ATOM 696 N N . LEU A 1 86 ? -2.289 -3.658 7.951 1.00 96.69 86 LEU A N 1
ATOM 697 C CA . LEU A 1 86 ? -2.543 -4.554 6.823 1.00 96.69 86 LEU A CA 1
ATOM 698 C C . LEU A 1 86 ? -1.658 -4.135 5.650 1.00 96.69 86 LEU A C 1
ATOM 700 O O . LEU A 1 86 ? -1.572 -2.952 5.330 1.00 96.69 86 LEU A O 1
ATOM 704 N N . LEU A 1 87 ? -1.007 -5.088 4.998 1.00 97.12 87 LEU A N 1
ATOM 705 C CA . LEU A 1 87 ? -0.184 -4.840 3.824 1.00 97.12 87 LEU A CA 1
ATOM 706 C C . LEU A 1 87 ? -0.958 -5.142 2.549 1.00 97.12 87 LEU A C 1
ATOM 708 O O . LEU A 1 87 ? -1.468 -6.246 2.360 1.00 97.12 87 LEU A O 1
ATOM 712 N N . TYR A 1 88 ? -0.940 -4.180 1.636 1.00 97.69 88 TYR A N 1
ATOM 713 C CA . TYR A 1 88 ? -1.504 -4.301 0.302 1.00 97.69 88 TYR A CA 1
ATOM 714 C C . TYR A 1 88 ? -0.454 -4.001 -0.763 1.00 97.69 88 TYR A C 1
ATOM 716 O O . TYR A 1 88 ? 0.495 -3.258 -0.525 1.00 97.69 88 TYR A O 1
ATOM 724 N N . ARG A 1 89 ? -0.637 -4.558 -1.957 1.00 96.50 89 ARG A N 1
ATOM 725 C CA . ARG A 1 89 ? 0.126 -4.203 -3.163 1.00 96.50 89 ARG A CA 1
ATOM 726 C C . ARG A 1 89 ? -0.743 -4.370 -4.401 1.00 96.50 89 ARG A C 1
ATOM 728 O O . ARG A 1 89 ? -1.850 -4.907 -4.307 1.00 96.50 89 ARG A O 1
ATOM 735 N N . LEU A 1 90 ? -0.220 -3.961 -5.552 1.00 97.19 90 LEU A N 1
ATOM 736 C CA . LEU A 1 90 ? -0.786 -4.372 -6.831 1.00 97.19 90 LEU A CA 1
ATOM 737 C C . LEU A 1 90 ? -0.233 -5.737 -7.259 1.00 97.19 90 LEU A C 1
ATOM 739 O O . LEU A 1 90 ? 0.911 -6.091 -6.966 1.00 97.19 90 LEU A O 1
ATOM 743 N N . GLN A 1 91 ? -1.096 -6.509 -7.906 1.00 95.69 91 GLN A N 1
ATOM 744 C CA . GLN A 1 91 ? -0.762 -7.692 -8.678 1.00 95.69 91 GLN A CA 1
ATOM 745 C C . GLN A 1 91 ? -1.635 -7.684 -9.930 1.00 95.69 91 GLN A C 1
ATOM 747 O O . GLN A 1 91 ? -2.861 -7.742 -9.807 1.00 95.69 91 GLN A O 1
ATOM 752 N N . ASP A 1 92 ? -1.020 -7.580 -11.108 1.00 93.69 92 ASP A N 1
ATOM 753 C CA . ASP A 1 92 ? -1.740 -7.500 -12.389 1.00 93.69 92 ASP A CA 1
ATOM 754 C C . ASP A 1 92 ? -2.827 -6.407 -12.363 1.00 93.69 92 ASP A C 1
ATOM 756 O O . ASP A 1 92 ? -3.998 -6.635 -12.682 1.00 93.69 92 ASP A O 1
ATOM 760 N N . ASP A 1 93 ? -2.445 -5.214 -11.895 1.00 92.19 93 ASP A N 1
ATOM 761 C CA . ASP A 1 93 ? -3.310 -4.032 -11.768 1.00 92.19 93 ASP A CA 1
ATOM 762 C C . ASP A 1 93 ? -4.453 -4.136 -10.724 1.00 92.19 93 ASP A C 1
ATOM 764 O O . ASP A 1 93 ? -5.263 -3.210 -10.564 1.00 92.19 93 ASP A O 1
ATOM 768 N N . ARG A 1 94 ? -4.504 -5.235 -9.956 1.00 96.06 94 ARG A N 1
ATOM 769 C CA . ARG A 1 94 ? -5.490 -5.490 -8.891 1.00 96.06 94 ARG A CA 1
ATOM 770 C C . ARG A 1 94 ? -4.873 -5.354 -7.505 1.00 96.06 94 ARG A C 1
ATOM 772 O O . ARG A 1 94 ? -3.749 -5.780 -7.273 1.00 96.06 94 ARG A O 1
ATOM 779 N N . VAL A 1 95 ? -5.637 -4.812 -6.558 1.00 97.25 95 VAL A N 1
ATOM 780 C CA . VAL A 1 95 ? -5.211 -4.725 -5.154 1.00 97.25 95 VAL A CA 1
ATOM 781 C C . VAL A 1 95 ? -5.325 -6.097 -4.491 1.00 97.25 95 VAL A C 1
ATOM 783 O O . VAL A 1 95 ? -6.398 -6.703 -4.499 1.00 97.25 95 VAL A O 1
ATOM 786 N N . VAL A 1 96 ? -4.231 -6.562 -3.887 1.00 97.44 96 VAL A N 1
ATOM 787 C CA . VAL A 1 96 ? -4.168 -7.808 -3.111 1.00 97.44 96 VAL A CA 1
ATOM 788 C C . VAL A 1 96 ? -3.637 -7.543 -1.704 1.00 97.44 96 VAL A C 1
ATOM 790 O O . VAL A 1 96 ? -2.713 -6.750 -1.519 1.00 97.44 96 VAL A O 1
ATOM 793 N N . GLU A 1 97 ? -4.226 -8.209 -0.712 1.00 96.81 97 GLU A N 1
ATOM 794 C CA . GLU A 1 97 ? -3.741 -8.228 0.672 1.00 96.81 97 GLU A CA 1
ATOM 795 C C . GLU A 1 97 ? -2.637 -9.279 0.796 1.00 96.81 97 GLU A C 1
ATOM 797 O O . GLU A 1 97 ? -2.814 -10.414 0.354 1.00 96.81 97 GLU A O 1
ATOM 802 N N . VAL A 1 98 ? -1.490 -8.911 1.363 1.00 95.38 98 VAL A N 1
ATOM 803 C CA . VAL A 1 98 ? -0.316 -9.799 1.447 1.00 95.38 98 VAL A CA 1
ATOM 804 C C . VAL A 1 98 ? 0.068 -10.175 2.876 1.00 95.38 98 VAL A C 1
ATOM 806 O O . VAL A 1 98 ? 1.004 -10.947 3.063 1.00 95.38 98 VAL A O 1
ATOM 809 N N . GLY A 1 99 ? -0.644 -9.654 3.876 1.00 94.50 99 GLY A N 1
ATOM 810 C CA . GLY A 1 99 ? -0.448 -9.982 5.288 1.00 94.50 99 GLY A CA 1
ATOM 811 C C . GLY A 1 99 ? -0.509 -8.749 6.179 1.00 94.50 99 GLY A C 1
ATOM 812 O O . GLY A 1 99 ? -1.139 -7.752 5.826 1.00 94.50 99 GLY A O 1
ATOM 813 N N . THR A 1 100 ? 0.174 -8.806 7.319 1.00 95.31 100 THR A N 1
ATOM 814 C CA . THR A 1 100 ? 0.342 -7.670 8.230 1.00 95.31 100 THR A CA 1
ATOM 815 C C . THR A 1 100 ? 1.815 -7.317 8.424 1.00 95.31 100 THR A C 1
ATOM 817 O O . THR A 1 100 ? 2.710 -8.119 8.157 1.00 95.31 100 THR A O 1
ATOM 820 N N . THR A 1 101 ? 2.082 -6.086 8.859 1.00 94.00 101 THR A N 1
ATOM 821 C CA . THR A 1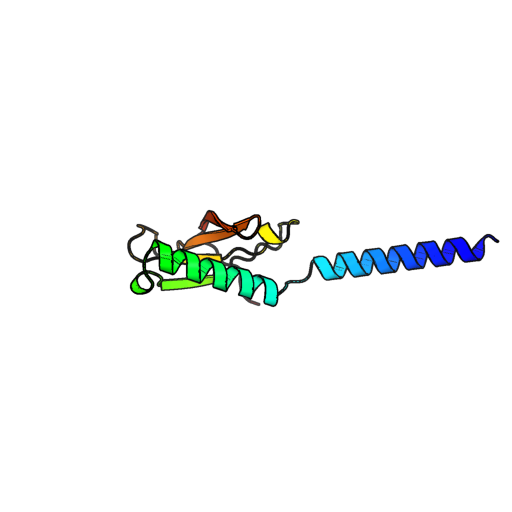 101 ? 3.414 -5.648 9.290 1.00 94.00 101 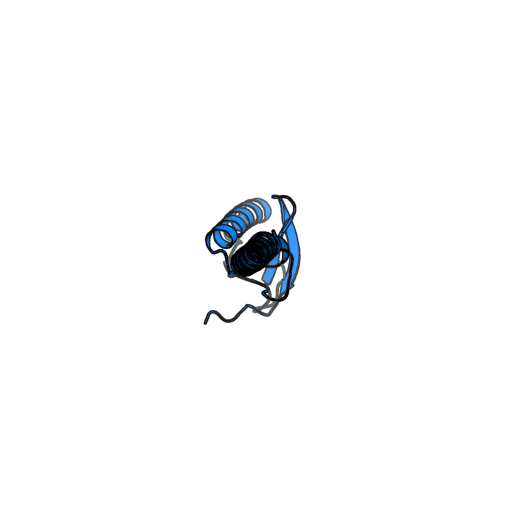THR A CA 1
ATOM 822 C C . THR A 1 101 ? 3.324 -4.762 10.518 1.00 94.00 101 THR A C 1
ATOM 824 O O . THR A 1 101 ? 2.372 -4.000 10.676 1.00 94.00 101 THR A O 1
ATOM 827 N N . THR A 1 102 ? 4.353 -4.822 11.355 1.00 93.06 102 THR A N 1
ATOM 828 C CA . THR A 1 102 ? 4.619 -3.844 12.419 1.00 93.06 102 THR A CA 1
ATOM 829 C C . THR A 1 102 ? 5.784 -2.915 12.081 1.00 93.06 102 THR A C 1
ATOM 831 O O . THR A 1 102 ? 6.049 -1.950 12.792 1.00 93.06 102 THR A O 1
ATOM 834 N N . SER A 1 103 ? 6.492 -3.189 10.982 1.00 88.94 103 SER A N 1
ATOM 835 C CA . SER A 1 103 ? 7.666 -2.439 10.554 1.00 88.94 103 SER A CA 1
ATOM 836 C C . SER A 1 103 ? 7.359 -1.648 9.290 1.00 88.94 103 SER A C 1
ATOM 838 O O . SER A 1 103 ? 6.867 -2.199 8.300 1.00 88.94 103 SER A O 1
ATOM 840 N N . LEU A 1 104 ? 7.662 -0.353 9.338 1.00 90.69 104 LEU A N 1
ATOM 841 C CA . LEU A 1 104 ? 7.596 0.558 8.203 1.00 90.69 104 LEU A CA 1
ATOM 842 C C . LEU A 1 104 ? 9.017 1.011 7.836 1.00 90.69 104 LEU A C 1
ATOM 844 O O . LEU A 1 104 ? 9.849 1.184 8.736 1.00 90.69 104 LEU A O 1
ATOM 848 N N . PRO A 1 105 ? 9.314 1.220 6.543 1.00 87.12 105 PRO A N 1
ATOM 849 C CA . PRO A 1 105 ? 10.595 1.759 6.117 1.00 87.12 105 PRO A CA 1
ATOM 850 C C . PRO A 1 105 ? 10.818 3.144 6.734 1.00 87.12 105 PRO A C 1
ATOM 852 O O . PRO A 1 105 ? 9.910 3.978 6.802 1.00 87.12 105 PRO A O 1
ATOM 855 N N . LYS A 1 106 ? 12.047 3.403 7.186 1.00 77.69 106 LYS A N 1
ATOM 856 C CA . LYS A 1 106 ? 12.443 4.741 7.630 1.00 77.69 106 LYS A CA 1
ATOM 857 C C . LYS A 1 106 ? 12.509 5.642 6.399 1.00 77.69 106 LYS A C 1
ATOM 859 O O . LYS A 1 106 ? 13.247 5.339 5.467 1.00 77.69 106 LYS A O 1
ATOM 864 N N . ARG A 1 107 ? 11.752 6.742 6.392 1.00 60.97 107 ARG A N 1
ATOM 865 C CA . ARG A 1 107 ? 11.988 7.825 5.430 1.00 60.97 107 ARG A CA 1
ATOM 866 C C . ARG A 1 107 ? 13.301 8.506 5.830 1.00 60.97 107 ARG A C 1
ATOM 868 O O . ARG A 1 107 ? 13.361 9.064 6.924 1.00 60.97 107 ARG A O 1
ATOM 875 N N . ASN A 1 108 ? 14.336 8.365 5.000 1.00 50.12 108 ASN A N 1
ATOM 876 C CA . ASN A 1 108 ? 15.548 9.189 5.076 1.00 50.12 108 ASN A CA 1
ATOM 877 C C . ASN A 1 108 ? 15.276 10.573 4.492 1.00 50.12 108 ASN A C 1
ATOM 879 O O . ASN A 1 108 ? 14.477 10.644 3.530 1.00 50.12 108 ASN A O 1
#

Organism: NCBI:txid296995

Secondary structure (DSSP, 8-state):
-HHHHHHHHHHHHHHHHHHHHHHTS--HHHHHHHHHHHHHHHHHHH-GGGEEEEEE---TT-SSHHHH-EEEEEETTS---TT-EEEEEEETTEEEEEEEES------

pLDDT: mean 86.33, std 12.83, range [49.59, 97.69]

Radius of gyration: 19.5 Å; chains: 1; bounding box: 53×19×58 Å

Foldseek 3Di:
DPPVVVVVVVVVVVVVVVVVVVLLDDDPVVLVVFQVQVLVVCCVVQNNVFWDDKAWQADSPDPDPQVRTKIWTGGHPPPADPQKTFIWTDDPNHIDTDGMDSDGDDDD

Sequence (108 aa):
MKKVGMNVLVASLLLGGLLFYLDVRYDERFEQHVSTKVETYVEKKYGPARVVSLHSAYDDKQSDKEKRYKIAVKVRGQGLQKEEYLLYRLQDDRVVEVGTTTSLPKRN